Protein AF-A0A3D0M5X1-F1 (afdb_monomer)

Foldseek 3Di:
DVVVVVVCCVVPPFACPVVCCPPPLPDAPDPPVLCVVLDPDFLQVNLVVVVVCVVVVHDGPPLNPCLLVVVQADPVGDDNRHDDLRSSVSSQVVVCVVCVVPDPDGDDRDDGDD

Sequence (114 aa):
FEDIQQKVIQKLSAQGNIEYMHSIANLALLNMSDNAALNNSTFDVKRNAIIEMDKRGQFIPFCTKMVFLKYYTPSASNQLHFWGQQDRIAYIKAINSTLKNYQAEEISIEKEAE

pLDDT: mean 84.41, std 10.94, range [44.69, 95.88]

Structure (mmCIF, N/CA/C/O backbone):
data_AF-A0A3D0M5X1-F1
#
_entry.id   AF-A0A3D0M5X1-F1
#
loop_
_atom_site.group_PDB
_atom_site.id
_atom_site.type_symbol
_atom_site.label_atom_id
_atom_site.label_alt_id
_atom_site.label_comp_id
_atom_site.label_asym_id
_atom_site.label_entity_id
_atom_site.label_seq_id
_atom_site.pdbx_PDB_ins_code
_atom_site.Cartn_x
_atom_site.Cartn_y
_atom_site.Cartn_z
_atom_site.occupancy
_atom_site.B_iso_or_equiv
_atom_site.auth_seq_id
_atom_si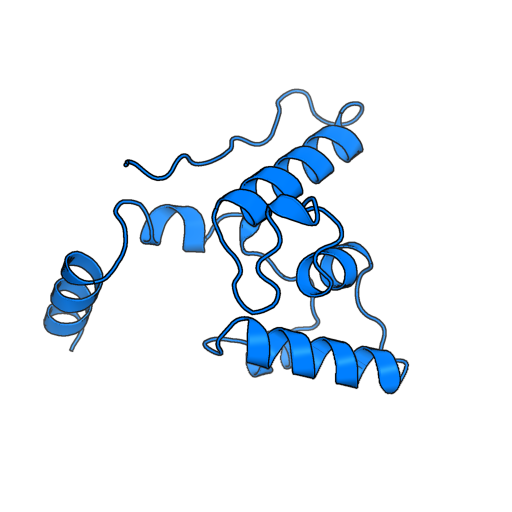te.auth_comp_id
_atom_site.auth_asym_id
_atom_site.auth_atom_id
_atom_site.pdbx_PDB_model_num
ATOM 1 N N . PHE A 1 1 ? 30.317 -5.798 7.956 1.00 77.56 1 PHE A N 1
ATOM 2 C CA . PHE A 1 1 ? 29.278 -5.529 6.939 1.00 77.56 1 PHE A CA 1
ATOM 3 C C . PHE A 1 1 ? 28.272 -4.513 7.470 1.00 77.56 1 PHE A C 1
ATOM 5 O O . PHE A 1 1 ? 28.103 -3.489 6.821 1.00 77.56 1 PHE A O 1
ATOM 12 N N . GLU A 1 2 ? 27.713 -4.717 8.670 1.00 86.94 2 GLU A N 1
ATOM 13 C CA . GLU A 1 2 ? 26.776 -3.779 9.322 1.00 86.94 2 GLU A CA 1
ATOM 14 C C . GLU A 1 2 ? 27.281 -2.335 9.403 1.00 86.94 2 GLU A C 1
ATOM 16 O O . GLU A 1 2 ? 26.565 -1.428 8.998 1.00 86.94 2 GLU A O 1
ATOM 21 N N . ASP A 1 3 ? 28.534 -2.101 9.797 1.00 89.38 3 ASP A N 1
ATOM 22 C CA . ASP A 1 3 ? 29.090 -0.738 9.856 1.00 89.38 3 ASP A CA 1
ATOM 23 C C . ASP A 1 3 ? 29.074 0.003 8.513 1.00 89.38 3 ASP A C 1
ATOM 25 O O . ASP A 1 3 ? 28.846 1.212 8.452 1.00 89.38 3 ASP A O 1
ATOM 29 N N . ILE A 1 4 ? 29.346 -0.710 7.418 1.00 89.94 4 ILE A N 1
ATOM 30 C CA . ILE A 1 4 ? 29.339 -0.126 6.072 1.00 89.94 4 ILE A CA 1
ATOM 31 C C . ILE A 1 4 ? 27.894 0.111 5.638 1.00 89.94 4 ILE A C 1
ATOM 33 O O . ILE A 1 4 ? 27.580 1.184 5.130 1.00 89.94 4 ILE A O 1
ATOM 37 N N . GLN A 1 5 ? 27.009 -0.854 5.890 1.00 81.88 5 GLN A N 1
ATOM 38 C CA . GLN A 1 5 ? 25.583 -0.735 5.611 1.00 81.88 5 GLN A CA 1
ATOM 39 C C . GLN A 1 5 ? 24.973 0.478 6.324 1.00 81.88 5 GLN A C 1
ATOM 41 O O . GLN A 1 5 ? 24.319 1.288 5.675 1.00 81.88 5 GLN A O 1
ATOM 46 N N . GLN A 1 6 ? 25.241 0.657 7.619 1.00 82.19 6 GLN A N 1
ATOM 47 C CA . GLN A 1 6 ? 24.739 1.791 8.397 1.00 82.19 6 GLN A CA 1
ATOM 48 C C . GLN A 1 6 ? 25.238 3.129 7.844 1.00 82.19 6 GLN A C 1
ATOM 50 O O . GLN A 1 6 ? 24.449 4.052 7.654 1.00 82.19 6 GLN A O 1
ATOM 55 N N . LYS A 1 7 ? 26.525 3.226 7.481 1.00 85.88 7 LYS A N 1
ATOM 56 C CA . LYS A 1 7 ? 27.090 4.438 6.859 1.00 85.88 7 LYS A CA 1
ATOM 57 C C . LYS A 1 7 ? 26.444 4.767 5.511 1.00 85.88 7 LYS A C 1
ATOM 59 O O . LYS A 1 7 ? 26.239 5.940 5.206 1.00 85.88 7 LYS A O 1
ATOM 64 N N . VAL A 1 8 ? 26.144 3.751 4.702 1.00 83.56 8 VAL A N 1
ATOM 65 C CA . VAL A 1 8 ? 25.477 3.922 3.402 1.00 83.56 8 VAL A CA 1
ATOM 66 C C . VAL A 1 8 ? 24.021 4.339 3.597 1.00 83.56 8 VAL A C 1
ATOM 68 O O . VAL A 1 8 ? 23.598 5.324 2.996 1.00 83.56 8 VAL A O 1
ATOM 71 N N . ILE A 1 9 ? 23.278 3.657 4.474 1.00 80.12 9 ILE A N 1
ATOM 72 C CA . ILE A 1 9 ? 21.887 3.996 4.806 1.00 80.12 9 ILE A CA 1
ATOM 73 C C . ILE A 1 9 ? 21.810 5.436 5.307 1.00 80.12 9 ILE A C 1
ATOM 75 O O . ILE A 1 9 ? 21.007 6.205 4.790 1.00 80.12 9 ILE A O 1
ATOM 79 N N . GLN A 1 10 ? 22.684 5.837 6.229 1.00 79.38 10 GLN A N 1
ATOM 80 C CA . GLN A 1 10 ? 22.692 7.191 6.780 1.00 79.38 10 GLN A CA 1
ATOM 81 C C . GLN A 1 10 ? 23.006 8.272 5.733 1.00 79.38 10 GLN A C 1
ATOM 83 O O . GLN A 1 10 ? 22.518 9.392 5.849 1.00 79.38 10 GLN A O 1
ATOM 88 N N . LYS A 1 11 ? 23.825 7.964 4.718 1.00 81.75 11 LYS A N 1
ATOM 89 C CA . LYS A 1 11 ? 24.191 8.922 3.661 1.00 81.75 11 LYS A CA 1
ATOM 90 C C . LYS A 1 11 ? 23.182 9.008 2.519 1.00 81.75 11 LYS A C 1
ATOM 92 O O . LYS A 1 11 ? 23.127 10.047 1.871 1.00 81.75 11 LYS A O 1
ATOM 97 N N . LEU A 1 12 ? 22.472 7.921 2.222 1.00 79.25 12 LEU A N 1
ATOM 98 C CA . LEU A 1 12 ? 21.629 7.809 1.025 1.00 79.25 12 LEU A CA 1
ATOM 99 C C . LEU A 1 12 ? 20.129 7.784 1.326 1.00 79.25 12 LEU A C 1
ATOM 101 O O . LEU A 1 12 ? 19.329 7.993 0.418 1.00 79.25 12 LEU A O 1
ATOM 105 N N . SER A 1 13 ? 19.736 7.514 2.569 1.00 69.88 13 SER A N 1
ATOM 106 C CA . SER A 1 13 ? 18.327 7.513 2.959 1.00 69.88 13 SER A CA 1
ATOM 107 C C . SER A 1 13 ? 17.889 8.915 3.359 1.00 69.88 13 SER A C 1
ATOM 109 O O . SER A 1 13 ? 18.631 9.633 4.028 1.00 69.88 13 SER A O 1
ATOM 111 N N . ALA A 1 14 ? 16.657 9.279 3.006 1.00 66.12 14 ALA A N 1
ATOM 112 C CA . ALA A 1 14 ? 15.995 10.444 3.588 1.00 66.12 14 ALA A CA 1
ATOM 113 C C . ALA A 1 14 ? 15.980 10.346 5.129 1.00 66.12 14 ALA A C 1
ATOM 115 O O . ALA A 1 14 ? 15.893 9.246 5.687 1.00 66.12 14 ALA A O 1
ATOM 116 N N . GLN A 1 15 ? 16.072 11.478 5.828 1.00 58.84 15 GLN A N 1
ATOM 117 C CA . GLN A 1 15 ? 15.959 11.487 7.288 1.00 58.84 15 GLN A CA 1
ATOM 118 C C . GLN A 1 15 ? 14.588 10.922 7.705 1.00 58.84 15 GLN A C 1
ATOM 120 O O . GLN A 1 15 ? 13.560 11.303 7.156 1.00 58.84 15 GLN A O 1
ATOM 125 N N . GLY A 1 16 ? 14.582 9.960 8.636 1.00 57.94 16 GLY A N 1
ATOM 126 C CA . GLY A 1 16 ? 13.365 9.256 9.074 1.00 57.94 16 GLY A CA 1
ATOM 127 C C . GLY A 1 16 ? 13.032 7.955 8.323 1.00 57.94 16 GLY A C 1
ATOM 128 O O . GLY A 1 16 ? 12.028 7.322 8.631 1.00 57.94 16 GLY A O 1
ATOM 129 N N . ASN A 1 17 ? 13.870 7.494 7.379 1.00 58.84 17 ASN A N 1
ATOM 130 C CA . ASN A 1 17 ? 13.593 6.279 6.583 1.00 58.84 17 ASN A CA 1
ATOM 131 C C . ASN A 1 17 ? 13.415 4.991 7.413 1.00 58.84 17 ASN A C 1
ATOM 133 O O . ASN A 1 17 ? 12.638 4.107 7.063 1.00 58.84 17 ASN A O 1
ATOM 137 N N . ILE A 1 18 ? 14.131 4.890 8.533 1.00 58.75 18 ILE A N 1
ATOM 138 C CA . ILE A 1 18 ? 14.118 3.697 9.390 1.00 58.75 18 ILE A CA 1
ATOM 139 C C . ILE A 1 18 ? 12.853 3.649 10.263 1.00 58.75 18 ILE A C 1
ATOM 141 O O . ILE A 1 18 ? 12.355 2.559 10.531 1.00 58.75 18 ILE A O 1
ATOM 145 N N . GLU A 1 19 ? 12.306 4.802 10.666 1.00 63.00 19 GLU A N 1
ATOM 146 C CA . GLU A 1 19 ? 11.129 4.863 11.547 1.00 63.00 19 GLU A CA 1
ATOM 147 C C . GLU A 1 19 ? 9.883 4.303 10.848 1.00 63.00 19 GLU A C 1
ATOM 149 O O . GLU A 1 19 ? 9.244 3.388 11.372 1.00 63.00 19 GLU A O 1
ATOM 154 N N . TYR A 1 20 ? 9.623 4.704 9.599 1.00 68.12 20 TYR A N 1
ATOM 155 C CA . TYR A 1 20 ? 8.409 4.256 8.910 1.00 68.12 20 TYR A CA 1
ATOM 156 C C . TYR A 1 20 ? 8.495 2.846 8.330 1.00 68.12 20 TYR A C 1
ATOM 158 O O . TYR A 1 20 ? 7.460 2.285 7.951 1.00 68.12 20 TYR A O 1
ATOM 166 N N . MET A 1 21 ? 9.692 2.255 8.229 1.00 70.94 21 MET A N 1
ATOM 167 C CA . MET A 1 21 ? 9.884 0.922 7.645 1.00 70.94 21 MET A CA 1
ATOM 168 C C . MET A 1 21 ? 9.028 -0.134 8.354 1.00 70.94 21 MET A C 1
ATOM 170 O O . MET A 1 21 ? 8.498 -1.035 7.699 1.00 70.94 21 MET A O 1
ATOM 174 N N . HIS A 1 22 ? 8.860 0.015 9.670 1.00 76.12 22 HIS A N 1
ATOM 175 C CA . HIS A 1 22 ? 8.072 -0.877 10.520 1.00 76.12 22 HIS A CA 1
ATOM 176 C C . HIS A 1 22 ? 6.659 -0.352 10.827 1.00 76.12 22 HIS A C 1
ATOM 178 O O . HIS A 1 22 ? 5.934 -0.964 11.610 1.00 76.12 22 HIS A O 1
ATOM 184 N N . SER A 1 23 ? 6.241 0.749 10.196 1.00 83.44 23 SER A N 1
ATOM 185 C CA . SER A 1 23 ? 4.903 1.313 10.376 1.00 83.44 23 SER A CA 1
ATOM 186 C C . SER A 1 23 ? 3.834 0.530 9.602 1.00 83.44 23 SER A C 1
ATOM 188 O O . SER A 1 23 ? 4.095 -0.111 8.577 1.00 83.44 23 SER A O 1
ATOM 190 N N . ILE A 1 24 ? 2.575 0.654 10.036 1.00 87.12 24 ILE A N 1
ATOM 191 C CA . ILE A 1 24 ? 1.420 0.072 9.331 1.00 87.12 24 ILE A CA 1
ATOM 192 C C . ILE A 1 24 ? 1.265 0.615 7.898 1.00 87.12 24 ILE A C 1
ATOM 194 O O . ILE A 1 24 ? 0.687 -0.054 7.042 1.00 87.12 24 ILE A O 1
ATOM 198 N N . ALA A 1 25 ? 1.832 1.790 7.599 1.00 85.56 25 ALA A N 1
ATOM 199 C CA . ALA A 1 25 ? 1.824 2.375 6.260 1.00 85.56 25 ALA A CA 1
ATOM 200 C C . ALA A 1 25 ? 2.690 1.601 5.245 1.00 85.56 25 ALA A C 1
ATOM 202 O O . ALA A 1 25 ? 2.572 1.836 4.040 1.00 85.56 25 ALA A O 1
ATOM 203 N N . ASN A 1 26 ? 3.559 0.703 5.718 1.00 83.69 26 ASN A N 1
ATOM 204 C CA . ASN A 1 26 ? 4.411 -0.153 4.893 1.00 83.69 26 ASN A CA 1
ATOM 205 C C . ASN A 1 26 ? 3.964 -1.631 4.899 1.00 83.69 26 ASN A C 1
ATOM 207 O O . ASN A 1 26 ? 4.603 -2.483 4.281 1.00 83.69 26 ASN A O 1
ATOM 211 N N . LEU A 1 27 ? 2.867 -1.957 5.591 1.00 81.94 27 LEU A N 1
ATOM 212 C CA . LEU A 1 27 ? 2.375 -3.326 5.707 1.00 81.94 27 LEU A CA 1
ATOM 213 C C . LEU A 1 27 ? 1.530 -3.720 4.486 1.00 81.94 27 LEU A C 1
ATOM 215 O O . LEU A 1 27 ? 0.476 -3.139 4.226 1.00 81.94 27 LEU A O 1
ATOM 219 N N . ALA A 1 28 ? 1.953 -4.769 3.779 1.00 81.69 28 ALA A N 1
ATOM 220 C CA . ALA A 1 28 ? 1.130 -5.465 2.795 1.00 81.69 28 ALA A CA 1
ATOM 221 C C . ALA A 1 28 ? 0.536 -6.732 3.426 1.00 81.69 28 ALA A C 1
ATOM 223 O O . ALA A 1 28 ? 1.263 -7.583 3.937 1.00 81.69 28 ALA A O 1
ATOM 224 N N . LEU A 1 29 ? -0.790 -6.871 3.386 1.00 80.00 29 LEU A N 1
ATOM 225 C CA . LEU A 1 29 ? -1.479 -8.060 3.879 1.00 80.00 29 LEU A CA 1
ATOM 226 C C . LEU A 1 29 ? -1.551 -9.087 2.748 1.00 80.00 29 LEU A C 1
ATOM 228 O O . LEU A 1 29 ? -2.501 -9.116 1.974 1.00 80.00 29 LEU A O 1
ATOM 232 N N . LEU A 1 30 ? -0.515 -9.911 2.637 1.00 80.69 30 LEU A N 1
ATOM 233 C CA . LEU A 1 30 ? -0.447 -11.046 1.716 1.00 80.69 30 LEU A CA 1
ATOM 234 C C . LEU A 1 30 ? -0.173 -12.325 2.506 1.00 80.69 30 LEU A C 1
ATOM 236 O O . LEU A 1 30 ? 0.205 -12.272 3.679 1.00 80.69 30 LEU A O 1
ATOM 240 N N . ASN A 1 31 ? -0.360 -13.487 1.877 1.00 76.50 31 ASN A N 1
ATOM 241 C CA . ASN A 1 31 ? 0.065 -14.736 2.504 1.00 76.50 31 ASN A CA 1
ATOM 242 C C . ASN A 1 31 ? 1.601 -14.742 2.687 1.00 76.50 31 ASN A C 1
ATOM 244 O O . ASN A 1 31 ? 2.332 -13.970 2.062 1.00 76.50 31 ASN A O 1
ATOM 248 N N . MET A 1 32 ? 2.096 -15.612 3.568 1.00 75.06 32 MET A N 1
ATOM 249 C CA . MET A 1 32 ? 3.514 -15.632 3.935 1.00 75.06 32 MET A CA 1
ATOM 250 C C . MET A 1 32 ? 4.435 -15.877 2.731 1.00 75.06 32 MET A C 1
ATOM 252 O O . MET A 1 32 ? 5.465 -15.217 2.615 1.00 75.06 32 MET A O 1
ATOM 256 N N . SER A 1 33 ? 4.064 -16.794 1.833 1.00 74.44 33 SER A N 1
ATOM 257 C CA . SER A 1 33 ? 4.858 -17.129 0.646 1.00 74.44 33 SER A CA 1
ATOM 258 C C . SER A 1 33 ? 4.959 -15.963 -0.335 1.00 74.44 33 SER A C 1
ATOM 260 O O . SER A 1 33 ? 6.047 -15.667 -0.823 1.00 74.44 33 SER A O 1
ATOM 262 N N . ASP A 1 34 ? 3.853 -15.264 -0.576 1.00 76.69 34 ASP A N 1
ATOM 263 C CA . ASP A 1 34 ? 3.770 -14.155 -1.520 1.00 76.69 34 ASP A CA 1
ATOM 264 C C . ASP A 1 34 ? 4.454 -12.915 -0.948 1.00 76.69 34 ASP A C 1
ATOM 266 O O . ASP A 1 34 ? 5.244 -12.273 -1.635 1.00 76.69 34 ASP A O 1
ATOM 270 N N . ASN A 1 35 ? 4.244 -12.613 0.338 1.00 77.25 35 ASN A N 1
ATOM 271 C CA . ASN A 1 35 ? 4.934 -11.505 0.996 1.00 77.25 35 ASN A CA 1
ATOM 272 C C . ASN A 1 35 ? 6.458 -11.722 1.034 1.00 77.25 35 ASN A C 1
ATOM 274 O O . ASN A 1 35 ? 7.224 -10.786 0.811 1.00 77.25 35 ASN A O 1
ATOM 278 N N . ALA A 1 36 ? 6.906 -12.963 1.264 1.00 70.75 36 ALA A N 1
ATOM 279 C CA . ALA A 1 36 ? 8.323 -13.318 1.218 1.00 70.75 36 ALA A CA 1
ATOM 280 C C . ALA A 1 36 ? 8.904 -13.203 -0.202 1.00 70.75 36 ALA A C 1
ATOM 282 O O . ALA A 1 36 ? 10.017 -12.702 -0.366 1.00 70.75 36 ALA A O 1
ATOM 283 N N . ALA A 1 37 ? 8.150 -13.607 -1.228 1.00 70.81 37 ALA A N 1
ATOM 284 C CA . ALA A 1 37 ? 8.555 -13.460 -2.627 1.00 70.81 37 ALA A CA 1
ATOM 285 C C . ALA A 1 37 ? 8.647 -11.985 -3.062 1.00 70.81 37 ALA A C 1
ATOM 287 O O . ALA A 1 37 ? 9.461 -11.639 -3.915 1.00 70.81 37 ALA A O 1
ATOM 288 N N . LEU A 1 38 ? 7.843 -11.112 -2.451 1.00 71.06 38 LEU A N 1
ATOM 289 C CA . LEU A 1 38 ? 7.764 -9.681 -2.750 1.00 71.06 38 LEU A CA 1
ATOM 290 C C . LEU A 1 38 ? 8.676 -8.811 -1.881 1.00 71.06 38 LEU A C 1
ATOM 292 O O . LEU A 1 38 ? 8.546 -7.593 -1.935 1.00 71.06 38 LEU A O 1
ATOM 296 N N . ASN A 1 39 ? 9.560 -9.399 -1.073 1.00 72.00 39 ASN A N 1
ATOM 297 C CA . ASN A 1 39 ? 10.256 -8.739 0.035 1.00 72.00 39 ASN A CA 1
ATOM 298 C C . ASN A 1 39 ? 11.059 -7.470 -0.356 1.00 72.00 39 ASN A C 1
ATOM 300 O O . ASN A 1 39 ? 10.496 -6.380 -0.440 1.00 72.00 39 ASN A O 1
ATOM 304 N N . ASN A 1 40 ? 12.367 -7.559 -0.619 1.00 71.38 40 ASN A N 1
ATOM 305 C CA . ASN A 1 40 ? 13.217 -6.379 -0.877 1.00 71.38 40 ASN A CA 1
ATOM 306 C C . ASN A 1 40 ? 13.134 -5.841 -2.320 1.00 71.38 40 ASN A C 1
ATOM 308 O O . ASN A 1 40 ? 14.000 -5.086 -2.759 1.00 71.38 40 ASN A O 1
ATOM 312 N N . SER A 1 41 ? 12.115 -6.239 -3.083 1.00 83.69 41 SER A N 1
ATOM 313 C CA . SER A 1 41 ? 11.891 -5.726 -4.434 1.00 83.69 41 SER A CA 1
ATOM 314 C C . SER A 1 41 ? 11.382 -4.285 -4.410 1.00 83.69 41 SER A C 1
ATOM 316 O O . SER A 1 41 ? 10.729 -3.845 -3.464 1.00 83.69 41 SER A O 1
ATOM 318 N N . THR A 1 42 ? 11.640 -3.549 -5.485 1.00 86.56 42 THR A N 1
ATOM 319 C CA . THR A 1 42 ? 11.087 -2.210 -5.695 1.00 86.56 42 THR A CA 1
ATOM 320 C C . THR A 1 42 ? 9.564 -2.260 -5.856 1.00 86.56 42 THR A C 1
ATOM 322 O O . THR A 1 42 ? 8.983 -3.294 -6.200 1.00 86.56 42 THR A O 1
ATOM 325 N N . PHE A 1 43 ? 8.885 -1.144 -5.574 1.00 88.81 43 PHE A N 1
ATOM 326 C CA . PHE A 1 43 ? 7.420 -1.093 -5.571 1.00 88.81 43 PHE A CA 1
ATOM 327 C C . PHE A 1 43 ? 6.795 -1.483 -6.920 1.00 88.81 43 PHE A C 1
ATOM 329 O O . PHE A 1 43 ? 5.789 -2.185 -6.947 1.00 88.81 43 PHE A O 1
ATOM 336 N N . ASP A 1 44 ? 7.394 -1.075 -8.036 1.00 88.81 44 ASP A N 1
ATOM 337 C CA . ASP A 1 44 ? 6.955 -1.415 -9.392 1.00 88.81 44 ASP A CA 1
ATOM 338 C C . ASP A 1 44 ? 7.003 -2.927 -9.679 1.00 88.81 44 ASP A C 1
ATOM 340 O O . ASP A 1 44 ? 6.048 -3.481 -10.230 1.00 88.81 44 ASP A O 1
ATOM 344 N N . VAL A 1 45 ? 8.059 -3.617 -9.236 1.00 89.69 45 VAL A N 1
ATOM 345 C CA . VAL A 1 45 ? 8.175 -5.081 -9.326 1.00 89.69 45 VAL A CA 1
ATOM 346 C C . VAL A 1 45 ? 7.068 -5.744 -8.513 1.00 89.69 45 VAL A C 1
ATOM 348 O O . VAL A 1 45 ? 6.368 -6.624 -9.022 1.00 89.69 45 VAL A O 1
ATOM 351 N N . LYS A 1 46 ? 6.845 -5.278 -7.277 1.00 89.81 46 LYS A N 1
ATOM 352 C CA . LYS A 1 46 ? 5.766 -5.802 -6.429 1.00 89.81 46 LYS A CA 1
ATOM 353 C C . LYS A 1 46 ? 4.390 -5.570 -7.051 1.00 89.81 46 LYS A C 1
ATOM 355 O O . LYS A 1 46 ? 3.553 -6.468 -7.062 1.00 89.81 46 LYS A O 1
ATOM 360 N N . ARG A 1 47 ? 4.163 -4.384 -7.620 1.00 92.00 47 ARG A N 1
ATOM 361 C CA . ARG A 1 47 ? 2.916 -4.024 -8.303 1.00 92.00 47 ARG A CA 1
ATOM 362 C C . ARG A 1 47 ? 2.628 -4.960 -9.473 1.00 92.00 47 ARG A C 1
ATOM 364 O O . ARG A 1 47 ? 1.498 -5.422 -9.606 1.00 92.00 47 ARG A O 1
ATOM 371 N N . ASN A 1 48 ? 3.628 -5.263 -10.298 1.00 92.19 48 ASN A N 1
ATOM 372 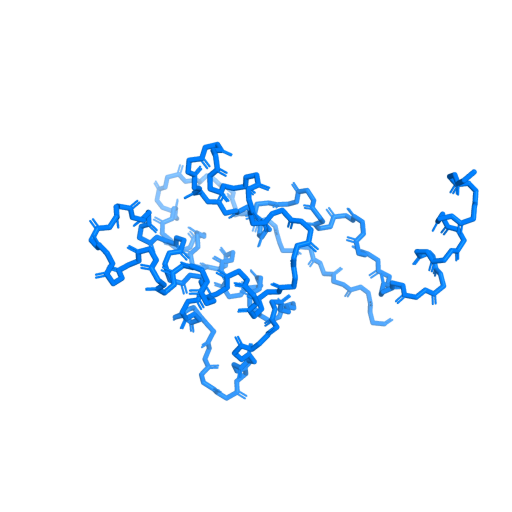C CA . ASN A 1 48 ? 3.462 -6.198 -11.410 1.00 92.19 48 ASN A CA 1
ATOM 373 C C . ASN A 1 48 ? 3.091 -7.600 -10.918 1.00 92.19 48 ASN A C 1
ATOM 375 O O . ASN A 1 48 ? 2.183 -8.215 -11.468 1.00 92.19 48 ASN A O 1
ATOM 379 N N . ALA A 1 49 ? 3.723 -8.079 -9.848 1.00 91.50 49 ALA A N 1
ATOM 380 C CA . ALA A 1 49 ? 3.379 -9.370 -9.266 1.00 91.50 49 ALA A CA 1
ATOM 381 C C . ALA A 1 49 ? 1.938 -9.408 -8.730 1.00 91.50 49 ALA A C 1
ATOM 383 O O . ALA A 1 49 ? 1.210 -10.348 -9.034 1.00 91.50 49 ALA A O 1
ATOM 384 N N . ILE A 1 50 ? 1.490 -8.361 -8.029 1.00 91.62 50 ILE A N 1
ATOM 385 C CA . ILE A 1 50 ? 0.094 -8.225 -7.578 1.00 91.62 50 ILE A CA 1
ATOM 386 C C . ILE A 1 50 ? -0.885 -8.249 -8.757 1.00 91.62 50 ILE A C 1
ATOM 388 O O . ILE A 1 50 ? -1.914 -8.917 -8.686 1.00 91.62 50 ILE A O 1
ATOM 392 N N . ILE A 1 51 ? -0.561 -7.568 -9.859 1.00 92.81 51 ILE A N 1
ATOM 393 C CA . ILE A 1 51 ? -1.383 -7.587 -11.078 1.00 92.81 51 ILE A CA 1
ATOM 394 C C . ILE A 1 51 ? -1.459 -9.002 -11.668 1.00 92.81 51 ILE A C 1
ATOM 396 O O . ILE A 1 51 ? -2.530 -9.435 -12.086 1.00 92.81 51 ILE A O 1
ATOM 400 N N . GLU A 1 52 ? -0.351 -9.741 -11.695 1.00 93.62 52 GLU A N 1
ATOM 401 C CA . GLU A 1 52 ? -0.337 -11.118 -12.197 1.00 93.62 52 GLU A CA 1
ATOM 402 C C . GLU A 1 52 ? -1.097 -12.089 -11.282 1.00 93.62 52 GLU A C 1
ATOM 404 O O . GLU A 1 52 ? -1.788 -12.977 -11.780 1.00 93.62 52 GLU A O 1
ATOM 409 N N . MET A 1 53 ? -1.027 -11.908 -9.961 1.00 91.69 53 MET A N 1
ATOM 410 C 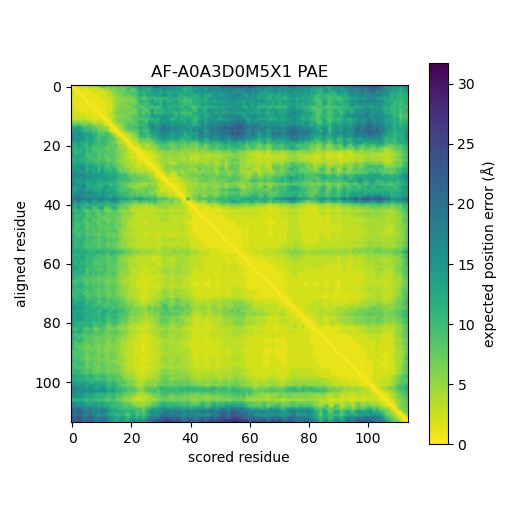CA . MET A 1 53 ? -1.834 -12.658 -8.989 1.00 91.69 53 MET A CA 1
ATOM 411 C C . MET A 1 53 ? -3.335 -12.407 -9.203 1.00 91.69 53 MET A C 1
ATOM 413 O O . MET A 1 53 ? -4.116 -13.358 -9.276 1.00 91.69 53 MET A O 1
ATOM 417 N N . ASP A 1 54 ? -3.723 -11.142 -9.393 1.00 92.50 54 ASP A N 1
ATOM 418 C CA . ASP A 1 54 ? -5.110 -10.724 -9.641 1.00 92.50 54 ASP A CA 1
ATOM 419 C C . ASP A 1 54 ? -5.648 -11.327 -10.948 1.00 92.50 54 ASP A C 1
ATOM 421 O O . ASP A 1 54 ? -6.725 -11.919 -10.972 1.00 92.50 54 ASP A O 1
ATOM 425 N N . LYS A 1 55 ? -4.855 -11.283 -12.030 1.00 94.56 55 LYS A N 1
ATOM 426 C CA . LYS A 1 55 ? -5.202 -11.910 -13.320 1.00 94.56 55 LYS A CA 1
ATOM 427 C C . LYS A 1 55 ? -5.406 -13.422 -13.225 1.00 94.56 55 LYS A C 1
ATOM 429 O O . LYS A 1 55 ? -6.185 -13.976 -13.996 1.00 94.56 55 LYS A O 1
ATOM 434 N N . ARG A 1 56 ? -4.710 -14.098 -12.307 1.00 95.25 56 ARG A N 1
ATOM 435 C CA . ARG A 1 56 ? -4.848 -15.545 -12.064 1.00 95.25 56 ARG A CA 1
ATOM 436 C C . ARG A 1 56 ? -6.0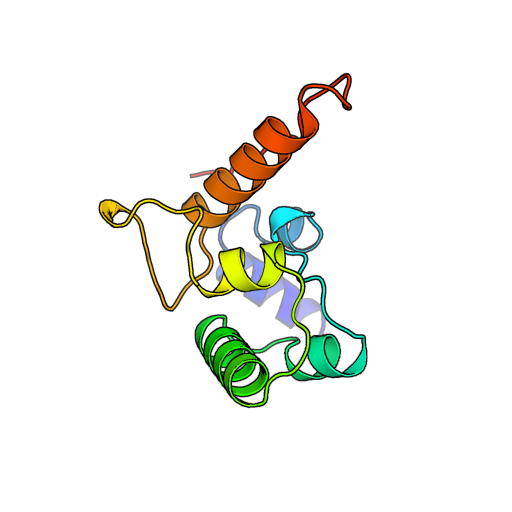36 -15.890 -11.161 1.00 95.25 56 ARG A C 1
ATOM 438 O O . ARG A 1 56 ? -6.258 -17.067 -10.897 1.00 95.25 56 ARG A O 1
ATOM 445 N N . GLY A 1 57 ? -6.779 -14.893 -10.678 1.00 92.56 57 GLY A N 1
ATOM 446 C CA . GLY A 1 57 ? -7.901 -15.088 -9.762 1.00 92.56 57 GLY A CA 1
ATOM 447 C C . GLY A 1 57 ? -7.474 -15.450 -8.339 1.00 92.56 57 GLY A C 1
ATOM 448 O O . GLY A 1 57 ? -8.279 -15.998 -7.586 1.00 92.56 57 GLY A O 1
ATOM 449 N N . GLN A 1 58 ? -6.221 -15.176 -7.957 1.00 90.94 58 GLN A N 1
ATOM 450 C CA . GLN A 1 58 ? -5.801 -15.349 -6.570 1.00 90.94 58 GLN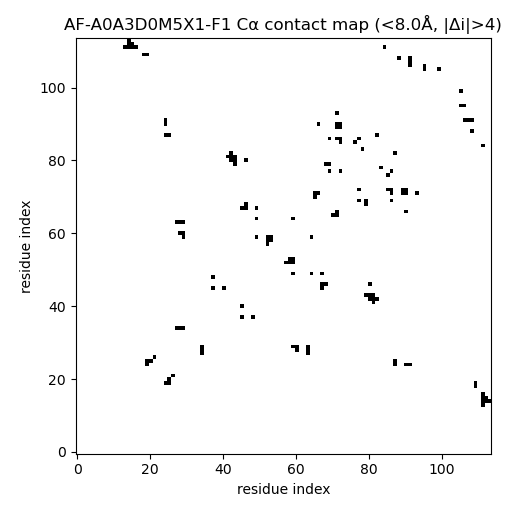 A CA 1
ATOM 451 C C . GLN A 1 58 ? -6.496 -14.319 -5.679 1.00 90.94 58 GLN A C 1
ATOM 453 O O . GLN A 1 58 ? -6.697 -13.166 -6.063 1.00 90.94 58 GLN A O 1
ATOM 458 N N . PHE A 1 59 ? -6.854 -14.733 -4.466 1.00 90.00 59 PHE A N 1
ATOM 459 C CA . PHE A 1 59 ? -7.430 -13.815 -3.497 1.00 90.00 59 PHE A CA 1
ATOM 460 C C . PHE A 1 59 ? -6.361 -12.847 -2.982 1.00 90.00 59 PHE A C 1
ATOM 462 O O . PHE A 1 59 ? -5.381 -13.259 -2.364 1.00 90.00 59 PHE A O 1
ATOM 469 N N . ILE A 1 60 ? -6.593 -11.555 -3.197 1.00 91.00 60 ILE A N 1
ATOM 470 C CA . ILE A 1 60 ? -5.766 -10.466 -2.681 1.00 91.00 60 ILE A CA 1
ATOM 471 C C . ILE A 1 60 ? -6.653 -9.621 -1.768 1.00 91.00 60 ILE A C 1
ATOM 473 O O . ILE A 1 60 ? -7.701 -9.152 -2.228 1.00 91.00 60 ILE A O 1
ATOM 477 N N . PRO A 1 61 ? -6.268 -9.388 -0.499 1.00 91.25 61 PRO A N 1
ATOM 478 C CA . PRO A 1 61 ? -7.029 -8.513 0.379 1.00 91.25 61 PRO A CA 1
ATOM 479 C C . PRO A 1 61 ? -7.280 -7.154 -0.269 1.00 91.25 61 PRO A C 1
ATOM 481 O O . PRO A 1 61 ? -6.376 -6.533 -0.834 1.00 91.25 61 PRO A O 1
ATOM 484 N N . PHE A 1 62 ? -8.528 -6.691 -0.184 1.00 91.12 62 PHE A N 1
ATOM 485 C CA . PHE A 1 62 ? -9.002 -5.537 -0.944 1.00 91.12 62 PHE A CA 1
ATOM 486 C C . PHE A 1 62 ? -8.118 -4.301 -0.736 1.00 91.12 62 PHE A C 1
ATOM 488 O O . PHE A 1 62 ? -7.630 -3.732 -1.709 1.00 91.12 62 PHE A O 1
ATOM 495 N N . CYS A 1 63 ? -7.802 -3.951 0.515 1.00 91.12 63 CYS A N 1
ATOM 496 C CA . CYS A 1 63 ? -6.940 -2.808 0.827 1.00 91.12 63 CYS A CA 1
ATOM 497 C C . CYS A 1 63 ? -5.526 -2.949 0.237 1.00 91.12 63 CYS A C 1
ATOM 499 O O . CYS A 1 63 ? -4.959 -1.967 -0.232 1.00 91.12 63 CYS A O 1
ATOM 501 N N . THR A 1 64 ? -4.969 -4.164 0.178 1.00 90.94 64 THR A N 1
ATOM 502 C CA . THR A 1 64 ? -3.665 -4.413 -0.459 1.00 90.94 64 THR A CA 1
ATOM 503 C C . THR A 1 64 ? -3.735 -4.173 -1.962 1.00 90.94 64 THR A C 1
ATOM 505 O O . THR A 1 64 ? -2.887 -3.468 -2.509 1.00 90.94 64 THR A O 1
ATOM 508 N N . LYS A 1 65 ? -4.795 -4.644 -2.628 1.00 92.94 65 LYS A N 1
ATOM 509 C CA . LYS A 1 65 ? -5.045 -4.308 -4.036 1.00 92.94 65 LYS A CA 1
ATOM 510 C C . LYS A 1 65 ? -5.155 -2.791 -4.236 1.00 92.94 65 LYS A C 1
ATOM 512 O O . LYS A 1 65 ? -4.532 -2.254 -5.149 1.00 92.94 65 LYS A O 1
ATOM 517 N N . MET A 1 66 ? -5.880 -2.087 -3.362 1.00 94.25 66 MET A N 1
ATOM 518 C CA . MET A 1 66 ? -6.030 -0.628 -3.443 1.00 94.25 66 MET A CA 1
ATOM 519 C C . MET A 1 66 ? -4.703 0.131 -3.284 1.00 94.25 66 MET A C 1
ATOM 521 O O . MET A 1 66 ? -4.485 1.110 -3.999 1.00 94.25 66 MET A O 1
ATOM 525 N N . VAL A 1 67 ? -3.809 -0.326 -2.399 1.00 93.25 67 VAL A N 1
ATOM 526 C CA . VAL A 1 67 ? -2.459 0.238 -2.215 1.00 93.25 67 VAL A CA 1
ATOM 527 C C . VAL A 1 67 ? -1.637 0.114 -3.501 1.00 93.25 67 VAL A C 1
ATOM 529 O O . VAL A 1 67 ? -1.148 1.116 -4.025 1.00 93.25 67 VAL A O 1
ATOM 532 N N . PHE A 1 68 ? -1.530 -1.095 -4.062 1.00 92.56 68 PHE A N 1
ATOM 533 C CA . PHE A 1 68 ? -0.705 -1.344 -5.253 1.00 92.56 68 PHE A CA 1
ATOM 534 C C . PHE A 1 68 ? -1.287 -0.744 -6.541 1.00 92.56 68 PHE A C 1
ATOM 536 O O . PHE A 1 68 ? -0.542 -0.399 -7.462 1.00 92.56 68 PHE A O 1
ATOM 543 N N . LEU A 1 69 ? -2.609 -0.566 -6.605 1.00 92.50 69 LEU A N 1
ATOM 544 C CA . LEU A 1 69 ? -3.290 0.121 -7.706 1.00 92.50 69 LEU A CA 1
ATOM 545 C C . LEU A 1 69 ? -3.461 1.628 -7.479 1.00 92.50 69 LEU A C 1
ATOM 547 O O . LEU A 1 69 ? -4.001 2.304 -8.353 1.00 92.50 69 LEU A O 1
ATOM 551 N N . LYS A 1 70 ? -2.943 2.161 -6.364 1.00 93.25 70 LYS A N 1
ATOM 552 C CA . LYS A 1 70 ? -2.900 3.596 -6.052 1.00 93.25 70 LYS A CA 1
ATOM 553 C C . LYS A 1 70 ? -4.275 4.265 -5.971 1.00 93.25 70 LYS A C 1
ATOM 555 O O . LYS A 1 70 ? -4.439 5.400 -6.404 1.00 93.25 70 LYS A O 1
ATOM 560 N N . TYR A 1 71 ? -5.264 3.585 -5.394 1.00 94.81 71 TYR A N 1
ATOM 561 C CA . TYR A 1 71 ? -6.622 4.134 -5.277 1.00 94.81 71 TYR A CA 1
ATOM 562 C C . TYR A 1 71 ? -6.797 5.166 -4.159 1.00 94.81 71 TYR A C 1
ATOM 564 O O . TYR A 1 71 ? -7.756 5.930 -4.193 1.00 94.81 71 TYR A O 1
ATOM 572 N N . TYR A 1 72 ? -5.891 5.212 -3.180 1.00 93.88 72 TYR A N 1
ATOM 573 C CA . TYR A 1 72 ? -5.954 6.204 -2.101 1.00 93.88 72 TYR A CA 1
ATOM 574 C C . TYR A 1 72 ? -5.351 7.557 -2.500 1.00 93.88 72 TYR A C 1
ATOM 576 O O . TYR A 1 72 ? -5.776 8.594 -1.994 1.00 93.88 72 TYR A O 1
ATOM 584 N N . THR A 1 73 ? -4.371 7.560 -3.407 1.00 93.50 73 THR A N 1
ATOM 585 C CA . THR A 1 73 ? -3.628 8.764 -3.796 1.00 93.50 73 THR A CA 1
ATOM 586 C C . THR A 1 73 ? -4.308 9.457 -4.980 1.00 93.50 73 THR A C 1
ATOM 588 O O . THR A 1 73 ? -4.508 8.820 -6.018 1.00 93.50 73 THR A O 1
ATOM 591 N N . PRO A 1 74 ? -4.633 10.763 -4.889 1.00 91.56 74 PRO A N 1
ATOM 592 C CA . PRO A 1 74 ? -5.179 11.518 -6.015 1.00 91.56 74 PRO A CA 1
ATOM 593 C C . PRO A 1 74 ? -4.267 11.461 -7.244 1.00 91.56 74 PRO A C 1
ATOM 595 O O . PRO A 1 74 ? -3.045 11.502 -7.115 1.00 91.56 74 PRO A O 1
ATOM 598 N N . SER A 1 75 ? -4.852 11.434 -8.445 1.00 89.62 75 SER A N 1
ATOM 599 C CA . SER A 1 75 ? -4.112 11.299 -9.712 1.00 89.62 75 SER A CA 1
ATOM 600 C C . SER A 1 75 ? -3.019 12.355 -9.909 1.00 89.62 75 SER A C 1
ATOM 602 O O . SER A 1 75 ? -1.952 12.022 -10.413 1.00 89.62 75 SER A O 1
ATOM 604 N N . ALA A 1 76 ? -3.246 13.594 -9.460 1.00 89.75 76 ALA A N 1
ATOM 605 C CA . ALA A 1 76 ? -2.273 14.690 -9.541 1.00 89.75 76 ALA A CA 1
ATOM 606 C C . ALA A 1 76 ? -0.970 14.424 -8.757 1.00 89.75 76 ALA A C 1
ATOM 608 O O . ALA A 1 76 ? 0.074 14.976 -9.088 1.00 89.75 76 ALA A O 1
ATOM 609 N N . SER A 1 77 ? -1.039 13.563 -7.743 1.00 87.31 77 SER A N 1
ATOM 610 C CA . SER A 1 77 ? 0.056 13.194 -6.840 1.00 87.31 77 SER A CA 1
ATOM 611 C C . SER A 1 77 ? 0.549 11.759 -7.056 1.00 87.31 77 SER A C 1
ATOM 613 O O . SER A 1 77 ? 1.406 11.271 -6.320 1.00 87.31 77 SER A O 1
ATOM 615 N N . ASN A 1 78 ? -0.025 11.043 -8.023 1.00 87.44 78 ASN A N 1
ATOM 616 C CA . ASN A 1 78 ? 0.121 9.600 -8.134 1.00 87.44 78 ASN A CA 1
ATOM 617 C C . ASN A 1 78 ? 1.395 9.217 -8.899 1.00 87.44 78 ASN A C 1
ATOM 619 O O . ASN A 1 78 ? 1.494 9.406 -10.111 1.00 87.44 78 ASN A O 1
ATOM 623 N N . GLN A 1 79 ? 2.356 8.625 -8.190 1.00 87.88 79 GLN A N 1
ATOM 624 C CA . GLN A 1 79 ? 3.552 8.028 -8.780 1.00 87.88 79 GLN A CA 1
ATOM 625 C C . GLN A 1 79 ? 3.384 6.506 -8.852 1.00 87.88 79 GLN A C 1
ATOM 627 O O . GLN A 1 79 ? 3.620 5.790 -7.881 1.00 87.88 79 GLN A O 1
ATOM 632 N N . LEU A 1 80 ? 2.982 5.982 -10.014 1.00 88.06 80 LEU A N 1
ATOM 633 C CA . LEU A 1 80 ? 2.616 4.562 -10.171 1.00 88.06 80 LEU A CA 1
ATOM 634 C C . LEU A 1 80 ? 3.738 3.570 -9.828 1.00 88.06 80 LEU A C 1
ATOM 636 O O . LEU A 1 80 ? 3.454 2.438 -9.437 1.00 88.06 80 LEU A O 1
ATOM 640 N N . HIS A 1 81 ? 4.995 3.982 -9.981 1.00 88.06 81 HIS A N 1
ATOM 641 C CA . HIS A 1 81 ? 6.170 3.128 -9.795 1.00 88.06 81 HIS A CA 1
ATOM 642 C C . HIS A 1 81 ? 6.816 3.263 -8.411 1.00 88.06 81 HIS A C 1
ATOM 644 O O . HIS A 1 81 ? 7.775 2.554 -8.117 1.00 88.06 81 HIS A O 1
ATOM 650 N N . PHE A 1 82 ? 6.305 4.146 -7.550 1.00 88.50 82 PHE A N 1
ATOM 651 C CA . PHE A 1 82 ? 6.957 4.489 -6.291 1.00 88.50 82 PHE A CA 1
ATOM 652 C C . PHE A 1 82 ? 5.952 4.604 -5.151 1.00 88.50 82 PHE A C 1
ATOM 654 O O . PHE A 1 82 ? 4.927 5.247 -5.317 1.00 88.50 82 PHE A O 1
ATOM 661 N N . TRP A 1 83 ? 6.233 4.007 -3.991 1.00 89.69 83 TRP A N 1
ATOM 662 C CA . TRP A 1 83 ? 5.432 4.176 -2.772 1.00 89.69 83 TRP A CA 1
ATOM 663 C C 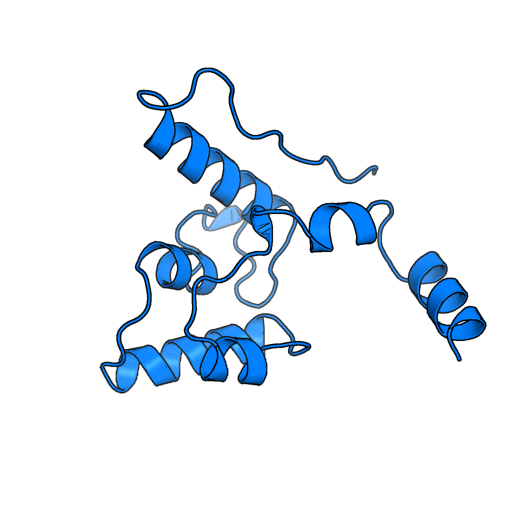. TRP A 1 83 ? 6.032 5.278 -1.901 1.00 89.69 83 TRP A C 1
ATOM 665 O O . TRP A 1 83 ? 6.955 5.038 -1.124 1.00 89.69 83 TRP A O 1
ATOM 675 N N . GLY A 1 84 ? 5.531 6.497 -2.082 1.00 88.50 84 GLY A N 1
ATOM 676 C CA . GLY A 1 84 ? 6.069 7.695 -1.452 1.00 88.50 84 GLY A CA 1
ATOM 677 C C . GLY A 1 84 ? 5.291 8.156 -0.227 1.00 88.50 84 GLY A C 1
ATOM 678 O O . GLY A 1 84 ? 4.255 7.604 0.147 1.00 88.50 84 GLY A O 1
ATOM 679 N N . GLN A 1 85 ? 5.780 9.236 0.382 1.00 86.75 85 GLN A N 1
ATOM 680 C CA . GLN A 1 85 ? 5.174 9.844 1.565 1.00 86.75 85 GLN A CA 1
ATOM 681 C C . GLN A 1 85 ? 3.701 10.209 1.352 1.00 86.75 85 GLN A C 1
ATOM 683 O O . GLN A 1 85 ? 2.863 9.906 2.197 1.00 86.75 85 GLN A O 1
ATOM 688 N N . GLN A 1 86 ? 3.364 10.806 0.205 1.00 89.69 86 GLN A N 1
ATOM 689 C CA . GLN A 1 86 ? 1.985 11.195 -0.105 1.00 89.69 86 GLN A CA 1
ATOM 690 C C . GLN A 1 86 ? 1.042 9.988 -0.136 1.00 89.69 86 GLN A C 1
ATOM 692 O O . GLN A 1 86 ? -0.088 10.082 0.342 1.00 89.69 86 GLN A O 1
ATOM 697 N N . ASP A 1 87 ? 1.521 8.843 -0.624 1.00 91.38 87 ASP A N 1
ATOM 698 C CA . ASP A 1 87 ? 0.734 7.617 -0.638 1.00 91.38 87 ASP A CA 1
ATOM 699 C C . ASP A 1 87 ? 0.513 7.058 0.767 1.00 91.38 87 ASP A C 1
ATOM 701 O O . ASP A 1 87 ? -0.606 6.682 1.116 1.00 91.38 87 ASP A O 1
ATOM 705 N N . ARG A 1 88 ? 1.560 7.065 1.602 1.00 90.25 88 ARG A N 1
ATOM 706 C CA . ARG A 1 88 ? 1.469 6.651 3.009 1.00 90.25 88 ARG A CA 1
ATOM 707 C C . ARG A 1 88 ? 0.484 7.525 3.781 1.00 90.25 88 ARG A C 1
ATOM 709 O O . ARG A 1 88 ? -0.387 7.003 4.471 1.00 90.25 88 ARG A O 1
ATOM 716 N N . ILE A 1 89 ? 0.567 8.844 3.603 1.00 91.31 89 ILE A N 1
ATOM 717 C CA . ILE A 1 89 ? -0.360 9.819 4.194 1.00 91.31 89 ILE A CA 1
ATOM 718 C C . ILE A 1 89 ? -1.800 9.521 3.766 1.00 91.31 89 ILE A C 1
ATOM 720 O O . ILE A 1 89 ? -2.698 9.481 4.608 1.00 91.31 89 ILE A O 1
ATOM 724 N N . ALA A 1 90 ? -2.035 9.324 2.467 1.00 93.56 90 ALA A N 1
ATOM 725 C CA . ALA A 1 90 ? -3.367 9.044 1.939 1.00 93.56 90 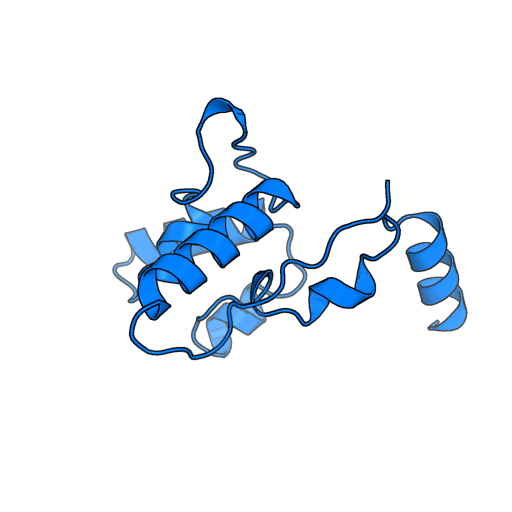ALA A CA 1
ATOM 726 C C . ALA A 1 90 ? -3.929 7.720 2.477 1.00 93.56 90 ALA A C 1
ATOM 728 O O . ALA A 1 90 ? -5.100 7.648 2.851 1.00 93.56 90 ALA A O 1
ATOM 729 N N . TYR A 1 91 ? -3.084 6.693 2.578 1.00 93.75 91 TYR A N 1
ATOM 730 C CA . TYR A 1 91 ? -3.468 5.390 3.102 1.00 93.75 91 TYR A CA 1
ATOM 731 C C . TYR A 1 91 ? -3.834 5.438 4.591 1.00 93.75 91 TYR A C 1
ATOM 733 O O . TYR A 1 91 ? -4.910 4.970 4.962 1.00 93.75 91 TYR A O 1
ATOM 741 N N . ILE A 1 92 ? -3.015 6.076 5.437 1.00 93.06 92 ILE A N 1
ATOM 742 C CA . ILE A 1 92 ? -3.327 6.241 6.868 1.00 93.06 92 ILE A CA 1
ATOM 743 C C . ILE A 1 92 ? -4.622 7.033 7.065 1.00 93.06 92 ILE A C 1
ATOM 745 O O . ILE A 1 92 ? -5.472 6.631 7.858 1.00 93.06 92 ILE A O 1
ATOM 749 N N . LYS A 1 93 ? -4.841 8.101 6.287 1.00 94.00 93 LYS A N 1
ATOM 750 C CA . LYS A 1 93 ? -6.110 8.847 6.315 1.00 94.00 93 LYS A CA 1
ATOM 751 C C . LYS A 1 93 ? -7.310 7.962 5.976 1.00 94.00 93 LYS A C 1
ATOM 753 O O . LYS A 1 93 ? -8.344 8.066 6.633 1.00 94.00 93 LYS A O 1
ATOM 758 N N . ALA A 1 94 ? -7.187 7.086 4.978 1.00 94.69 94 ALA A N 1
ATOM 759 C CA . ALA A 1 94 ? -8.252 6.154 4.620 1.00 94.69 94 ALA A CA 1
ATOM 760 C C . ALA A 1 94 ? -8.533 5.138 5.741 1.00 94.69 94 ALA A C 1
ATOM 762 O O . ALA A 1 94 ? -9.698 4.844 6.021 1.00 94.69 94 ALA A O 1
ATOM 763 N N . ILE A 1 95 ? -7.489 4.650 6.421 1.00 93.50 95 ILE A N 1
ATOM 764 C CA . ILE A 1 95 ? -7.624 3.766 7.586 1.00 93.50 95 ILE A CA 1
ATOM 765 C C . ILE A 1 95 ? -8.355 4.488 8.724 1.00 93.50 95 ILE A C 1
ATOM 767 O O . ILE A 1 95 ? -9.385 3.992 9.182 1.00 93.50 95 ILE A O 1
ATOM 771 N N . ASN A 1 96 ? -7.891 5.678 9.124 1.00 95.12 96 ASN A N 1
ATOM 772 C CA . ASN A 1 96 ? -8.524 6.479 10.180 1.00 95.12 96 ASN A CA 1
ATOM 773 C C . ASN A 1 96 ? -9.988 6.790 9.843 1.00 95.12 96 ASN A C 1
ATOM 775 O O . ASN A 1 96 ? -10.869 6.624 10.680 1.00 95.12 96 ASN A O 1
ATOM 779 N N . SER A 1 97 ? -10.281 7.154 8.590 1.00 94.81 97 SER A N 1
ATOM 780 C CA . SER A 1 97 ? -11.655 7.399 8.144 1.00 94.81 97 SER A CA 1
ATOM 781 C C . SER A 1 97 ? -12.537 6.152 8.246 1.00 94.81 97 SER A C 1
ATOM 783 O O . SER A 1 97 ? -13.707 6.265 8.607 1.00 94.81 97 SER A O 1
ATOM 785 N N . THR A 1 98 ? -12.000 4.974 7.922 1.00 94.19 98 THR A N 1
ATOM 786 C CA . THR A 1 98 ? -12.739 3.701 7.976 1.00 94.19 98 THR A CA 1
ATOM 787 C C . THR A 1 98 ? -12.999 3.274 9.420 1.00 94.19 98 THR A C 1
ATOM 789 O O . THR A 1 98 ? -14.071 2.762 9.741 1.00 94.19 98 TH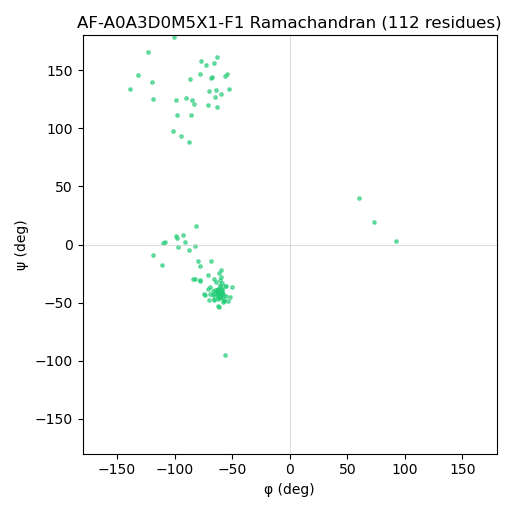R A O 1
ATOM 792 N N . LEU A 1 99 ? -12.028 3.506 10.303 1.00 94.44 99 LEU A N 1
ATOM 793 C CA . LEU A 1 99 ? -12.046 3.046 11.690 1.00 94.44 99 LEU A CA 1
ATOM 794 C C . LEU A 1 99 ? -12.518 4.113 12.685 1.00 94.44 99 LEU A C 1
ATOM 796 O O . LEU A 1 99 ? -12.553 3.845 13.882 1.00 94.44 99 LEU A O 1
ATOM 800 N N . LYS A 1 100 ? -12.961 5.281 12.204 1.00 94.94 100 LYS A N 1
ATOM 801 C CA . LYS A 1 100 ? -13.381 6.436 13.014 1.00 94.94 100 LYS A CA 1
ATOM 802 C C . LYS A 1 100 ? -14.381 6.104 14.126 1.00 94.94 100 LYS A C 1
ATOM 804 O O . LYS A 1 100 ? -14.320 6.689 15.197 1.00 94.94 100 LYS A O 1
ATOM 809 N N . ASN A 1 101 ? -15.302 5.173 13.880 1.00 95.88 101 ASN A N 1
ATOM 810 C CA . ASN A 1 101 ? -16.323 4.782 14.861 1.00 95.88 101 ASN A CA 1
ATOM 811 C C . ASN A 1 101 ? -15.859 3.668 15.817 1.00 95.88 101 ASN A C 1
ATOM 813 O O . ASN A 1 101 ? -16.607 3.279 16.709 1.00 95.88 101 ASN A O 1
ATOM 817 N N . TYR A 1 102 ? -14.660 3.128 15.603 1.00 93.94 102 TYR A N 1
ATOM 818 C CA . TYR A 1 102 ? -14.116 1.973 16.317 1.00 93.94 102 TYR A CA 1
ATOM 819 C C . TYR A 1 102 ? -12.826 2.294 17.084 1.00 93.94 102 TYR A C 1
ATOM 821 O O . TYR A 1 102 ? -12.366 1.456 17.854 1.00 93.94 102 TYR A O 1
ATOM 829 N N .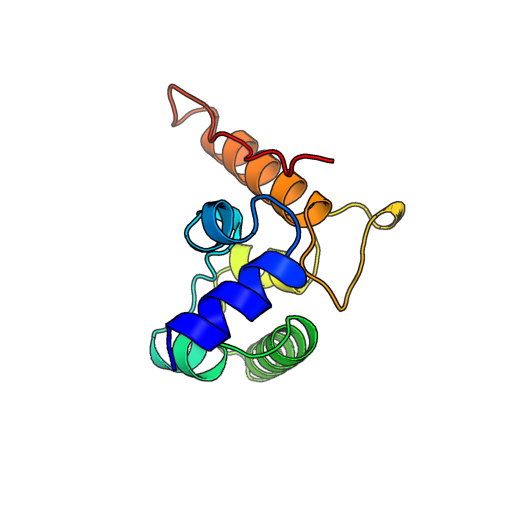 GLN A 1 103 ? -12.236 3.477 16.884 1.00 88.75 103 GLN A N 1
ATOM 830 C CA . GLN A 1 103 ? -11.001 3.905 17.541 1.00 88.75 103 GLN A CA 1
ATOM 831 C C . GLN A 1 103 ? -11.226 5.169 18.370 1.00 88.75 103 GLN A C 1
ATOM 833 O O . GLN A 1 103 ? -11.929 6.082 17.943 1.00 88.75 103 GLN A O 1
ATOM 838 N N . ALA A 1 104 ? -10.614 5.212 19.556 1.00 88.69 104 ALA A N 1
ATOM 839 C CA . ALA A 1 104 ? -10.618 6.393 20.420 1.00 88.69 104 ALA A CA 1
ATOM 840 C C . ALA A 1 104 ? -9.621 7.465 19.947 1.00 88.69 104 ALA A C 1
ATOM 842 O O . ALA A 1 104 ? -9.860 8.654 20.138 1.00 88.69 104 ALA A O 1
ATOM 843 N N . GLU A 1 105 ? -8.525 7.039 19.317 1.00 91.88 105 GLU A N 1
ATOM 844 C CA . GLU A 1 105 ? -7.442 7.895 18.835 1.00 91.88 105 GLU A CA 1
ATOM 845 C C . GLU A 1 105 ? -7.093 7.531 17.390 1.00 91.88 105 GLU A C 1
ATOM 847 O O . GLU A 1 105 ? -7.174 6.367 16.999 1.00 91.88 105 GLU A O 1
ATOM 852 N N . GLU A 1 106 ? -6.718 8.532 16.594 1.00 91.00 106 GLU A N 1
ATOM 853 C CA . GLU A 1 106 ? -6.295 8.336 15.208 1.00 91.00 106 GLU A CA 1
ATOM 854 C C . GLU A 1 106 ? -4.857 7.812 15.120 1.00 91.00 106 GLU A C 1
ATOM 856 O O . GLU A 1 106 ? -3.984 8.204 15.896 1.00 91.00 106 GLU A O 1
ATOM 861 N N . ILE A 1 107 ? -4.584 6.983 14.109 1.00 89.88 107 ILE A N 1
ATOM 862 C CA . ILE A 1 107 ? -3.223 6.542 13.799 1.00 89.88 107 ILE A CA 1
ATOM 863 C C . ILE A 1 107 ? -2.406 7.760 13.365 1.00 89.88 107 ILE A C 1
ATOM 865 O O . ILE A 1 107 ? -2.794 8.493 12.446 1.00 89.88 107 ILE A O 1
ATOM 869 N N . SER A 1 108 ? -1.264 7.958 14.021 1.00 85.81 108 SER A N 1
ATOM 870 C CA . SER A 1 108 ? -0.341 9.043 13.724 1.00 85.81 108 SER A CA 1
ATOM 871 C C . SER A 1 108 ? 0.309 8.868 12.352 1.00 85.81 108 SER A C 1
ATOM 873 O O . SER A 1 108 ? 0.616 7.769 11.891 1.00 85.81 108 SER A O 1
ATOM 875 N N . ILE A 1 109 ? 0.524 9.996 11.683 1.00 79.94 109 ILE A N 1
ATOM 876 C CA . ILE A 1 109 ? 1.274 10.058 10.434 1.00 79.94 109 ILE A CA 1
ATOM 877 C C . ILE A 1 109 ? 2.689 10.491 10.795 1.00 79.94 109 ILE A C 1
ATOM 879 O O . ILE A 1 109 ? 2.901 11.637 11.196 1.00 79.94 109 ILE A O 1
ATOM 883 N N . GLU A 1 110 ? 3.649 9.587 10.641 1.00 70.19 110 GLU A N 1
ATOM 884 C CA . GLU A 1 110 ? 5.067 9.916 10.765 1.00 70.19 110 GLU A CA 1
ATOM 885 C C . GLU A 1 110 ? 5.443 10.917 9.663 1.00 70.19 110 GLU A C 1
ATOM 887 O O . GLU A 1 110 ? 5.278 10.659 8.465 1.00 70.19 110 GLU A O 1
ATOM 892 N N . LYS A 1 111 ? 5.875 12.112 10.075 1.00 58.59 111 LYS A N 1
ATOM 893 C CA . LYS A 1 111 ? 6.332 13.155 9.157 1.00 58.59 111 LYS A CA 1
ATOM 894 C C . LYS A 1 111 ? 7.802 12.897 8.850 1.00 58.59 111 LYS A C 1
ATOM 896 O O . LYS A 1 111 ? 8.608 12.832 9.770 1.00 58.59 111 LYS A O 1
ATOM 901 N N . GLU A 1 112 ? 8.143 12.777 7.570 1.00 59.47 112 GLU A N 1
ATOM 902 C CA . GLU A 1 112 ? 9.539 12.893 7.147 1.00 59.47 112 GLU A CA 1
ATOM 903 C C . GLU A 1 112 ? 9.995 14.329 7.459 1.00 59.47 112 GLU A C 1
ATOM 905 O O . GLU A 1 112 ? 9.243 15.276 7.205 1.00 59.47 112 GLU A O 1
ATOM 910 N N . ALA A 1 113 ? 11.168 14.486 8.077 1.00 51.03 113 ALA A N 1
ATOM 911 C CA . ALA A 1 113 ? 11.798 15.795 8.216 1.00 51.03 113 ALA A CA 1
ATOM 912 C C . ALA A 1 113 ? 12.276 16.251 6.828 1.00 51.03 113 ALA A C 1
ATOM 914 O O . ALA A 1 113 ? 12.867 15.448 6.103 1.00 51.03 113 ALA A O 1
ATOM 915 N N . GLU A 1 114 ? 11.965 17.499 6.460 1.00 44.69 114 GLU A N 1
ATOM 916 C CA . GLU A 1 114 ? 12.438 18.136 5.217 1.00 44.69 114 GLU A CA 1
ATOM 917 C C . GLU A 1 114 ? 13.964 18.289 5.184 1.00 44.69 114 GLU A C 1
ATOM 919 O O . GLU A 1 114 ? 14.551 18.658 6.230 1.00 44.69 114 GLU A O 1
#

Mean predicted aligned error: 6.95 Å

Radius of gyration: 15.6 Å; Cα contacts (8 Å, |Δi|>4): 78; chains: 1; bounding box: 46×35×34 Å

Secondary structure (DSSP, 8-state):
-HHHHHHHHHHHSPTTHHHHHTSGGG-----HHHHHHTSSS-HHHHHHHHHHHHHTT----HHHHHHHTT-SS-GGG--TT---HHHHHHHHHHHHHHHTTT-SSPPP-PPPP-

Solvent-accessible surface area (backbone atoms only — not comparable to full-atom values): 7046 Å² total; per-residue (Å²): 109,67,71,58,50,52,55,49,48,69,72,71,46,64,62,61,58,74,67,50,64,79,33,79,74,60,64,72,70,60,58,72,70,58,46,60,75,44,52,95,56,55,54,42,60,41,35,52,50,52,51,54,40,51,75,70,67,50,92,66,47,66,70,43,52,35,60,61,69,46,69,62,35,56,77,96,76,55,51,87,59,52,88,48,70,68,43,36,51,32,46,49,52,52,50,39,66,72,39,54,92,78,47,97,68,74,80,81,77,87,74,68,64,132